Protein AF-A0A3P9MU42-F1 (afdb_monomer_lite)

pLDDT: mean 80.72, std 14.82, range [42.12, 97.5]

Radius of gyration: 32.65 Å; chains: 1; bounding box: 75×45×95 Å

Organism: Poecilia reticulata (NCBI:txid8081)

Structure (mmCIF, N/CA/C/O backbone):
data_AF-A0A3P9MU42-F1
#
_entry.id   AF-A0A3P9MU42-F1
#
loop_
_atom_site.group_PDB
_atom_site.id
_atom_site.type_symbol
_atom_site.label_atom_id
_atom_site.label_alt_id
_atom_site.label_comp_id
_atom_site.label_asym_id
_atom_site.label_entity_id
_atom_site.label_seq_id
_atom_site.pdbx_PDB_ins_code
_atom_site.Cartn_x
_atom_site.Cartn_y
_atom_site.Cartn_z
_atom_site.occupancy
_atom_site.B_iso_or_equiv
_atom_site.auth_seq_id
_atom_site.auth_comp_id
_atom_site.auth_asym_id
_atom_site.auth_atom_id
_atom_site.pdbx_PDB_model_num
ATOM 1 N N . MET A 1 1 ? 47.847 26.964 -11.005 1.00 45.44 1 MET A N 1
ATOM 2 C CA . MET A 1 1 ? 46.759 26.000 -11.285 1.00 45.44 1 MET A CA 1
ATOM 3 C C . MET A 1 1 ? 47.400 24.712 -11.774 1.00 45.44 1 MET A C 1
ATOM 5 O O . MET A 1 1 ? 48.034 24.724 -12.818 1.00 45.44 1 MET A O 1
ATOM 9 N N . GLY A 1 2 ? 47.392 23.662 -10.950 1.00 49.06 2 GLY A N 1
ATOM 10 C CA . GLY A 1 2 ? 48.171 22.447 -11.202 1.00 49.06 2 GLY A CA 1
ATOM 11 C C . GLY A 1 2 ? 47.559 21.573 -12.296 1.00 49.06 2 GLY A C 1
ATOM 12 O O . GLY A 1 2 ? 46.452 21.067 -12.130 1.00 49.06 2 GLY A O 1
ATOM 13 N N . CYS A 1 3 ? 48.295 21.361 -13.387 1.00 55.81 3 CYS A N 1
ATOM 14 C CA . CYS A 1 3 ? 47.988 20.336 -14.382 1.00 55.81 3 CYS A CA 1
ATOM 15 C C . CYS A 1 3 ? 48.189 18.946 -13.765 1.00 55.81 3 CYS A C 1
ATOM 17 O O . CYS A 1 3 ? 49.315 18.470 -13.627 1.00 55.81 3 CYS A O 1
ATOM 19 N N . ARG A 1 4 ? 47.097 18.270 -13.397 1.00 62.84 4 ARG A N 1
ATOM 20 C CA . ARG A 1 4 ? 47.129 16.824 -13.148 1.00 62.84 4 ARG A CA 1
ATOM 21 C C . ARG A 1 4 ? 47.181 16.107 -14.500 1.00 62.84 4 ARG A C 1
ATOM 23 O O . ARG A 1 4 ? 46.271 16.279 -15.306 1.00 62.84 4 ARG A O 1
ATOM 30 N N . ARG A 1 5 ? 48.221 15.290 -14.728 1.00 64.75 5 ARG A N 1
ATOM 31 C CA . ARG A 1 5 ? 48.313 14.334 -15.851 1.00 64.75 5 ARG A CA 1
ATOM 32 C C . ARG A 1 5 ? 47.157 13.332 -15.756 1.00 64.75 5 ARG A C 1
ATOM 34 O O . ARG A 1 5 ? 47.278 12.283 -15.136 1.00 64.75 5 ARG A O 1
ATOM 41 N N . THR A 1 6 ? 46.022 13.677 -16.351 1.00 67.88 6 THR A N 1
ATOM 42 C CA . THR A 1 6 ? 44.890 12.765 -16.583 1.00 67.88 6 THR A CA 1
ATOM 43 C C . THR A 1 6 ? 44.984 12.091 -17.954 1.00 67.88 6 THR A C 1
ATOM 45 O O . THR A 1 6 ? 44.124 11.284 -18.295 1.00 67.88 6 THR A O 1
ATOM 48 N N . ASP A 1 7 ? 46.065 12.357 -18.701 1.00 68.44 7 ASP A N 1
ATOM 49 C CA . ASP A 1 7 ? 46.355 11.829 -20.040 1.00 68.44 7 ASP A CA 1
ATOM 50 C C . ASP A 1 7 ? 46.250 10.305 -20.151 1.00 68.44 7 ASP A C 1
ATOM 52 O O . ASP A 1 7 ? 45.851 9.794 -21.195 1.00 68.44 7 ASP A O 1
ATOM 56 N N . CYS A 1 8 ? 46.567 9.572 -19.079 1.00 77.31 8 CYS A N 1
ATOM 57 C CA . CYS A 1 8 ? 46.479 8.112 -19.065 1.00 77.31 8 CYS A CA 1
ATOM 58 C C . CYS A 1 8 ? 45.032 7.593 -19.142 1.00 77.31 8 CYS A C 1
ATOM 60 O O . CYS A 1 8 ? 44.829 6.463 -19.568 1.00 77.31 8 CYS A O 1
ATOM 62 N N . LEU A 1 9 ? 44.037 8.397 -18.745 1.00 83.94 9 LEU A N 1
ATOM 63 C CA . LEU A 1 9 ? 42.614 8.038 -18.774 1.00 83.94 9 LEU A CA 1
ATOM 64 C C . LEU A 1 9 ? 41.850 8.802 -19.862 1.00 83.94 9 LEU A C 1
ATOM 66 O O . LEU A 1 9 ? 40.988 8.234 -20.527 1.00 83.94 9 LEU A O 1
ATOM 70 N N . SER A 1 10 ? 42.178 10.077 -20.078 1.00 85.62 10 SER A N 1
ATOM 71 C CA . SER A 1 10 ? 41.480 10.922 -21.050 1.00 85.62 10 SER A CA 1
ATOM 72 C C . SER A 1 10 ? 41.723 10.473 -22.490 1.00 85.62 10 SER A C 1
ATOM 74 O O . SER A 1 10 ? 40.781 10.417 -23.274 1.00 85.62 10 SER A O 1
ATOM 76 N N . ARG A 1 11 ? 42.956 10.086 -22.835 1.00 84.75 11 ARG A N 1
ATOM 77 C CA . ARG A 1 11 ? 43.316 9.630 -24.186 1.00 84.75 11 ARG A CA 1
ATOM 78 C C . ARG A 1 11 ? 42.608 8.333 -24.602 1.00 84.75 11 ARG A C 1
ATOM 80 O O . ARG A 1 11 ? 41.996 8.337 -25.668 1.00 84.75 11 ARG A O 1
ATOM 87 N N . PRO A 1 12 ? 42.618 7.238 -23.813 1.00 90.12 12 PRO A N 1
ATOM 88 C CA . PRO A 1 12 ? 41.894 6.026 -24.200 1.00 90.12 12 PRO A CA 1
ATOM 89 C C . PRO A 1 12 ? 40.377 6.238 -24.241 1.00 90.12 12 PRO A C 1
ATOM 91 O O . PRO A 1 12 ? 39.719 5.699 -25.127 1.00 90.12 12 PRO A O 1
ATOM 94 N N . LEU A 1 13 ? 39.825 7.050 -23.334 1.00 92.88 13 LEU A N 1
ATOM 95 C CA . LEU A 1 13 ? 38.394 7.343 -23.304 1.00 92.88 13 LEU A CA 1
ATOM 96 C C . LEU A 1 13 ? 37.956 8.197 -24.503 1.00 92.88 13 LEU A C 1
ATOM 98 O O . LEU A 1 13 ? 36.934 7.909 -25.119 1.00 92.88 13 LEU A O 1
ATOM 102 N N . SER A 1 14 ? 38.758 9.198 -24.878 1.00 92.19 14 SER A N 1
ATOM 103 C CA . SER A 1 14 ? 38.528 10.009 -26.078 1.00 92.19 14 SER A CA 1
ATOM 104 C C . SER A 1 14 ? 38.550 9.143 -27.335 1.00 92.19 14 SER A C 1
ATOM 106 O O . SER A 1 14 ? 37.614 9.198 -28.126 1.00 92.19 14 SER A O 1
ATOM 108 N N . ASN A 1 15 ? 39.551 8.268 -27.474 1.00 93.19 15 ASN A N 1
ATOM 109 C CA . ASN A 1 15 ? 39.644 7.344 -28.607 1.00 93.19 15 ASN A CA 1
ATOM 110 C C . ASN A 1 15 ? 38.464 6.356 -28.653 1.00 93.19 15 ASN A C 1
ATOM 112 O O . ASN A 1 15 ? 38.015 5.975 -29.734 1.00 93.19 15 ASN A O 1
ATOM 116 N N . LEU A 1 16 ? 37.957 5.918 -27.494 1.00 95.44 16 LEU A N 1
ATOM 117 C CA . LEU A 1 16 ? 36.780 5.051 -27.412 1.00 95.44 16 LEU A CA 1
ATOM 118 C C . LEU A 1 16 ? 35.523 5.774 -27.903 1.00 95.44 16 LEU A C 1
ATOM 120 O O . LEU A 1 16 ? 34.790 5.221 -28.721 1.00 95.44 16 LEU A O 1
ATOM 124 N N . PHE A 1 17 ? 35.280 7.001 -27.436 1.00 95.44 17 PHE A N 1
ATOM 125 C CA . PHE A 1 17 ? 34.122 7.786 -27.865 1.00 95.44 17 PHE A CA 1
ATOM 126 C C . PHE A 1 17 ? 34.215 8.222 -29.325 1.00 95.44 17 PHE A C 1
ATOM 128 O O . PHE A 1 17 ? 33.194 8.242 -30.003 1.00 95.44 17 PHE A O 1
ATOM 135 N N . GLU A 1 18 ? 35.414 8.498 -29.832 1.00 96.12 18 GLU A N 1
ATOM 136 C CA . GLU A 1 18 ? 35.640 8.776 -31.251 1.00 96.12 18 GLU A CA 1
ATOM 137 C C . GLU A 1 18 ? 35.283 7.560 -32.116 1.00 96.12 18 GLU A C 1
ATOM 139 O O . GLU A 1 18 ? 34.515 7.678 -33.071 1.00 96.12 18 GLU A O 1
ATOM 144 N N . LYS A 1 19 ? 35.752 6.360 -31.743 1.00 95.75 19 LYS A N 1
ATOM 145 C CA . LYS A 1 19 ? 35.390 5.113 -32.437 1.00 95.75 19 LYS A CA 1
ATOM 146 C C . LYS A 1 19 ? 33.900 4.802 -32.334 1.00 95.75 19 LYS A C 1
ATOM 148 O O . LYS A 1 19 ? 33.292 4.401 -33.327 1.00 95.75 19 LYS A O 1
ATOM 153 N N . LEU A 1 20 ? 33.307 4.993 -31.156 1.00 94.19 20 LEU A N 1
ATOM 154 C CA . LEU A 1 20 ? 31.873 4.808 -30.943 1.00 94.19 20 LEU A CA 1
ATOM 155 C C . LEU A 1 20 ? 31.073 5.777 -31.819 1.00 94.19 20 LEU A C 1
ATOM 157 O O . LEU A 1 20 ? 30.198 5.341 -32.555 1.00 94.19 20 LEU A O 1
ATOM 161 N N . GLY A 1 21 ? 31.415 7.066 -31.798 1.00 94.06 21 GLY A N 1
ATOM 162 C CA . GLY A 1 21 ? 30.772 8.103 -32.601 1.00 94.06 21 GLY A CA 1
ATOM 163 C C . GLY A 1 21 ? 30.913 7.857 -34.102 1.00 94.06 21 GLY A C 1
ATOM 164 O O . GLY A 1 21 ? 29.929 7.963 -34.826 1.00 94.06 21 GLY A O 1
ATOM 165 N N . SER A 1 22 ? 32.095 7.435 -34.561 1.00 95.69 22 SER A N 1
ATOM 166 C CA . SER A 1 22 ? 32.328 7.030 -35.954 1.00 95.69 22 SER A CA 1
ATOM 167 C C . SER A 1 22 ? 31.454 5.835 -36.359 1.00 95.69 22 SER A C 1
ATOM 169 O O . SER A 1 22 ? 30.834 5.837 -37.424 1.00 95.69 22 SER A O 1
ATOM 171 N N . THR A 1 23 ? 31.308 4.844 -35.474 1.00 94.81 23 THR A N 1
ATOM 172 C CA . THR A 1 23 ? 30.450 3.670 -35.712 1.00 94.81 23 THR A CA 1
ATOM 173 C C . THR A 1 23 ? 28.966 4.048 -35.740 1.00 94.81 23 THR A C 1
ATOM 175 O O . THR A 1 23 ? 28.236 3.615 -36.630 1.00 94.81 23 THR A O 1
ATOM 178 N N . VAL A 1 24 ? 28.519 4.898 -34.811 1.00 95.38 24 VAL A N 1
ATOM 179 C CA . VAL A 1 24 ? 27.142 5.415 -34.756 1.00 95.38 24 VAL A CA 1
ATOM 180 C C . VAL A 1 24 ? 26.823 6.243 -36.002 1.00 95.38 24 VAL A C 1
ATOM 182 O O . VAL A 1 24 ? 25.775 6.048 -36.611 1.00 95.38 24 VAL A O 1
ATOM 185 N N . GLY A 1 25 ? 27.742 7.120 -36.418 1.00 93.50 25 GLY A N 1
ATOM 186 C CA . GLY A 1 25 ? 27.602 7.943 -37.620 1.00 93.50 25 GLY A CA 1
ATOM 187 C C . GLY A 1 25 ? 27.605 7.135 -38.920 1.00 93.50 25 GLY A C 1
ATOM 188 O O . GLY A 1 25 ? 26.946 7.529 -39.878 1.00 93.50 25 GLY A O 1
ATOM 189 N N . SER A 1 26 ? 28.283 5.984 -38.942 1.00 96.12 26 SER A N 1
ATOM 190 C CA . SER A 1 26 ? 28.297 5.067 -40.092 1.00 96.12 26 SER A CA 1
ATOM 191 C C . SER A 1 26 ? 27.015 4.230 -40.210 1.00 96.12 26 SER A C 1
ATOM 193 O O . SER A 1 26 ? 26.639 3.837 -41.311 1.00 96.12 26 SER A O 1
ATOM 195 N N . TYR A 1 27 ? 26.324 3.966 -39.093 1.00 94.62 27 TYR A N 1
ATOM 196 C CA . TYR A 1 27 ? 25.122 3.121 -39.035 1.00 94.62 27 TYR A CA 1
ATOM 197 C C . TYR A 1 27 ? 23.969 3.775 -38.242 1.00 94.62 27 TYR A C 1
ATOM 199 O O . TYR A 1 27 ? 23.445 3.171 -37.298 1.00 94.62 27 TYR A O 1
ATOM 207 N N . PRO A 1 28 ? 23.516 4.988 -38.619 1.00 92.75 28 PRO A N 1
ATOM 208 C CA . PRO A 1 28 ? 22.610 5.790 -37.793 1.00 92.75 28 PRO A CA 1
ATOM 209 C C . PRO A 1 28 ? 21.250 5.118 -37.555 1.00 92.75 28 PRO A C 1
ATOM 211 O O . PRO A 1 28 ? 20.688 5.216 -36.466 1.00 92.75 28 PRO A O 1
ATOM 214 N N . LEU A 1 29 ? 20.731 4.381 -38.544 1.00 95.06 29 LEU A N 1
ATOM 215 C CA . LEU A 1 29 ? 19.427 3.718 -38.443 1.00 95.06 29 LEU A CA 1
ATOM 216 C C . LEU A 1 29 ? 19.418 2.583 -37.411 1.00 95.06 29 LEU A C 1
ATOM 218 O O . LEU A 1 29 ? 18.475 2.478 -36.632 1.00 95.06 29 LEU A O 1
ATOM 222 N N . TYR A 1 30 ? 20.469 1.760 -37.353 1.00 94.50 30 TYR A N 1
ATOM 223 C CA . TYR A 1 30 ? 20.552 0.662 -36.384 1.00 94.50 30 TYR A CA 1
ATOM 224 C C . TYR A 1 30 ? 20.614 1.187 -34.947 1.00 94.50 30 TYR A C 1
ATOM 226 O O . TYR A 1 30 ? 19.887 0.704 -34.079 1.00 94.50 30 TYR A O 1
ATOM 234 N N . PHE A 1 31 ? 21.423 2.225 -34.714 1.00 94.38 31 PHE A N 1
ATOM 235 C CA . PHE A 1 31 ? 21.539 2.874 -33.407 1.00 94.38 31 PHE A CA 1
ATOM 236 C C . PHE A 1 31 ? 20.289 3.661 -32.994 1.00 94.38 31 PHE A C 1
ATOM 238 O O . PHE A 1 31 ? 20.144 3.963 -31.815 1.00 94.38 31 PHE A O 1
ATOM 245 N N . PHE A 1 32 ? 19.369 3.952 -33.914 1.00 94.81 32 PHE A N 1
ATOM 246 C CA . PHE A 1 32 ? 18.060 4.519 -33.590 1.00 94.81 32 PHE A CA 1
ATOM 247 C C . PHE A 1 32 ? 17.014 3.430 -33.309 1.00 94.81 32 PHE A C 1
ATOM 249 O O . PHE A 1 32 ? 16.345 3.450 -32.279 1.00 94.81 32 PHE A O 1
ATOM 256 N N . VAL A 1 33 ? 16.892 2.446 -34.203 1.00 97.00 33 VAL A N 1
ATOM 257 C CA . VAL A 1 33 ? 15.835 1.425 -34.136 1.00 97.00 33 VAL A CA 1
ATOM 258 C C . VAL A 1 33 ? 16.043 0.468 -32.965 1.00 97.00 33 VAL A C 1
ATOM 260 O O . VAL A 1 33 ? 15.085 0.152 -32.263 1.00 97.00 33 VAL A O 1
ATOM 263 N N . ILE A 1 34 ? 17.277 0.018 -32.717 1.00 96.69 34 ILE A N 1
ATOM 264 C CA . ILE A 1 34 ? 17.552 -0.972 -31.666 1.00 96.69 34 ILE A CA 1
ATOM 265 C C . ILE A 1 34 ? 17.168 -0.432 -30.275 1.00 96.69 34 ILE A C 1
ATOM 267 O O . ILE A 1 34 ? 16.390 -1.103 -29.592 1.00 96.69 34 ILE A O 1
ATOM 271 N N . PRO A 1 35 ? 17.609 0.770 -29.841 1.00 96.50 35 PRO A N 1
ATOM 272 C CA . PRO A 1 35 ? 17.170 1.323 -28.563 1.00 96.50 35 PRO A CA 1
ATOM 273 C C . PRO A 1 35 ? 15.660 1.534 -28.483 1.00 96.50 35 PRO A C 1
ATOM 275 O O . PRO A 1 35 ? 15.089 1.272 -27.432 1.00 96.50 35 PRO A O 1
ATOM 278 N N . VAL A 1 36 ? 15.000 1.949 -29.572 1.00 97.25 36 VAL A N 1
ATOM 279 C CA . VAL A 1 36 ? 13.536 2.126 -29.608 1.00 97.25 36 VAL A CA 1
ATOM 280 C C . VAL A 1 36 ? 12.800 0.799 -29.405 1.00 97.25 36 VAL A C 1
ATOM 282 O O . VAL A 1 36 ? 11.840 0.737 -28.642 1.00 97.25 36 VAL A O 1
ATOM 285 N N . LEU A 1 37 ? 13.252 -0.285 -30.037 1.00 97.31 37 LEU A N 1
ATOM 286 C CA . LEU A 1 37 ? 12.648 -1.605 -29.837 1.00 97.31 37 LEU A CA 1
ATOM 287 C C . LEU A 1 37 ? 12.877 -2.117 -28.411 1.00 97.31 37 LEU A C 1
ATOM 289 O O . LEU A 1 37 ? 11.956 -2.652 -27.793 1.00 97.31 37 LEU A O 1
ATOM 293 N N . ILE A 1 38 ? 14.077 -1.907 -27.860 1.00 97.50 38 ILE A N 1
ATOM 294 C CA . ILE A 1 38 ? 14.386 -2.270 -26.473 1.00 97.50 38 ILE A CA 1
ATOM 295 C C . ILE A 1 38 ? 13.487 -1.481 -25.514 1.00 97.50 38 ILE A C 1
ATOM 297 O O . ILE A 1 38 ? 12.820 -2.088 -24.679 1.00 97.50 38 ILE A O 1
ATOM 301 N N . THR A 1 39 ? 13.393 -0.156 -25.646 1.00 97.44 39 THR A N 1
ATOM 302 C CA . THR A 1 39 ? 12.551 0.666 -24.761 1.00 97.44 39 THR A CA 1
ATOM 303 C C . THR A 1 39 ? 11.071 0.337 -24.897 1.00 97.44 39 THR A C 1
ATOM 305 O O . THR A 1 39 ? 10.386 0.283 -23.877 1.00 97.44 39 THR A O 1
ATOM 308 N N . ALA A 1 40 ? 10.575 0.048 -26.103 1.00 96.12 40 ALA A N 1
ATOM 309 C CA . ALA A 1 40 ? 9.203 -0.406 -26.312 1.00 96.12 40 ALA A CA 1
ATOM 310 C C . ALA A 1 40 ? 8.947 -1.760 -25.628 1.00 96.12 40 ALA A C 1
ATOM 312 O O . ALA A 1 40 ? 7.943 -1.922 -24.934 1.00 96.12 40 ALA A O 1
ATOM 313 N N . SER A 1 41 ? 9.880 -2.711 -25.753 1.00 96.06 41 SER A N 1
ATOM 314 C CA . SER A 1 41 ? 9.761 -4.027 -25.113 1.00 96.06 41 SER A CA 1
ATOM 315 C C . SER A 1 41 ? 9.775 -3.939 -23.582 1.00 96.06 41 SER A C 1
ATOM 317 O O . SER A 1 41 ? 8.930 -4.543 -22.923 1.00 96.06 41 SER A O 1
ATOM 319 N N . LEU A 1 42 ? 10.665 -3.121 -23.009 1.00 96.06 42 LEU A N 1
ATOM 320 C CA . LEU A 1 42 ? 10.739 -2.890 -21.565 1.00 96.06 42 LEU A CA 1
ATOM 321 C C . LEU A 1 42 ? 9.513 -2.120 -21.058 1.00 96.06 42 LEU A C 1
ATOM 323 O O . LEU A 1 42 ? 9.008 -2.421 -19.976 1.00 96.06 42 LEU A O 1
ATOM 327 N N . SER A 1 43 ? 8.994 -1.181 -21.855 1.00 96.12 43 SER A N 1
ATOM 328 C CA . SER A 1 43 ? 7.773 -0.434 -21.534 1.00 96.12 43 SER A CA 1
ATOM 329 C C . SER A 1 43 ? 6.550 -1.337 -21.373 1.00 96.12 43 SER A C 1
ATOM 331 O O . SER A 1 43 ? 5.672 -1.025 -20.573 1.00 96.12 43 SER A O 1
ATOM 333 N N . GLY A 1 44 ? 6.504 -2.488 -22.053 1.00 93.75 44 GLY A N 1
ATOM 334 C CA . GLY A 1 44 ? 5.449 -3.488 -21.855 1.00 93.75 44 GLY A CA 1
ATOM 335 C C . GLY A 1 44 ? 5.320 -3.960 -20.400 1.00 93.75 44 GLY A C 1
ATOM 336 O O . GLY A 1 44 ? 4.220 -4.266 -19.944 1.00 93.75 44 GLY A O 1
ATOM 337 N N . GLY A 1 45 ? 6.411 -3.928 -19.626 1.00 90.69 45 GLY A N 1
ATOM 338 C CA . GLY A 1 45 ? 6.397 -4.238 -18.196 1.00 90.69 45 GLY A CA 1
ATOM 339 C C . GLY A 1 45 ? 5.538 -3.283 -17.360 1.00 90.69 45 GLY A C 1
ATOM 340 O O . GLY A 1 45 ? 5.026 -3.686 -16.314 1.00 90.69 45 GLY A O 1
ATOM 341 N N . PHE A 1 46 ? 5.313 -2.048 -17.825 1.00 93.69 46 PHE A N 1
ATOM 342 C CA . PHE A 1 46 ? 4.509 -1.065 -17.095 1.00 93.69 46 PHE A CA 1
ATOM 343 C C . PHE A 1 46 ? 3.024 -1.428 -17.007 1.00 93.69 46 PHE A C 1
ATOM 345 O O . PHE A 1 46 ? 2.344 -0.959 -16.096 1.00 93.69 46 PHE A O 1
ATOM 352 N N . VAL A 1 47 ? 2.527 -2.311 -17.880 1.00 92.56 47 VAL A N 1
ATOM 353 C CA . VAL A 1 47 ? 1.150 -2.829 -17.802 1.00 92.56 47 VAL A CA 1
ATOM 354 C C . VAL A 1 47 ? 0.890 -3.514 -16.455 1.00 92.56 47 VAL A C 1
ATOM 356 O O . VAL A 1 47 ? -0.204 -3.406 -15.909 1.00 92.56 47 VAL A O 1
ATOM 359 N N . PHE A 1 48 ? 1.908 -4.143 -15.864 1.00 91.38 48 PHE A N 1
ATOM 360 C CA . PHE A 1 48 ? 1.787 -4.851 -14.589 1.00 91.38 48 PHE A CA 1
ATOM 361 C C . PHE A 1 48 ? 1.917 -3.946 -13.359 1.00 91.38 48 PHE A C 1
ATOM 363 O O . PHE A 1 48 ? 1.831 -4.446 -12.240 1.00 91.38 48 PHE A O 1
ATOM 370 N N . LEU A 1 49 ? 2.133 -2.632 -13.515 1.00 89.75 49 LEU A N 1
ATOM 371 C CA . LEU A 1 49 ? 2.332 -1.742 -12.366 1.00 89.75 49 LEU A CA 1
ATOM 372 C C . LEU A 1 49 ? 1.150 -1.768 -11.400 1.00 89.75 49 LEU A C 1
ATOM 374 O O . LEU A 1 49 ? 1.365 -1.841 -10.195 1.00 89.75 49 LEU A O 1
ATOM 378 N N . LYS A 1 50 ? -0.084 -1.745 -11.918 1.00 86.44 50 LYS A N 1
ATOM 379 C CA . LYS A 1 50 ? -1.280 -1.694 -11.071 1.00 86.44 50 LYS A CA 1
ATOM 380 C C . LYS A 1 50 ? -1.474 -2.968 -10.247 1.00 86.44 50 LYS A C 1
ATOM 382 O O . LYS A 1 50 ? -1.872 -2.890 -9.092 1.00 86.44 50 LYS A O 1
ATOM 387 N N . ASP A 1 51 ? -1.128 -4.121 -10.811 1.00 83.94 51 ASP A N 1
ATOM 388 C CA . ASP A 1 51 ? -1.207 -5.409 -10.111 1.00 83.94 51 ASP A CA 1
ATOM 389 C C . ASP A 1 51 ? -0.066 -5.604 -9.102 1.00 83.94 51 ASP A C 1
ATOM 391 O O . ASP A 1 51 ? -0.161 -6.422 -8.188 1.00 83.94 51 ASP A O 1
ATOM 395 N N . ARG A 1 52 ? 1.045 -4.879 -9.281 1.00 82.50 52 ARG A N 1
ATOM 396 C CA . ARG A 1 52 ? 2.241 -4.943 -8.427 1.00 82.50 52 ARG A CA 1
ATOM 397 C C . ARG A 1 52 ? 2.336 -3.780 -7.440 1.00 82.50 52 ARG A C 1
ATOM 399 O O . ARG A 1 52 ? 3.351 -3.653 -6.758 1.00 82.50 52 ARG A O 1
ATOM 4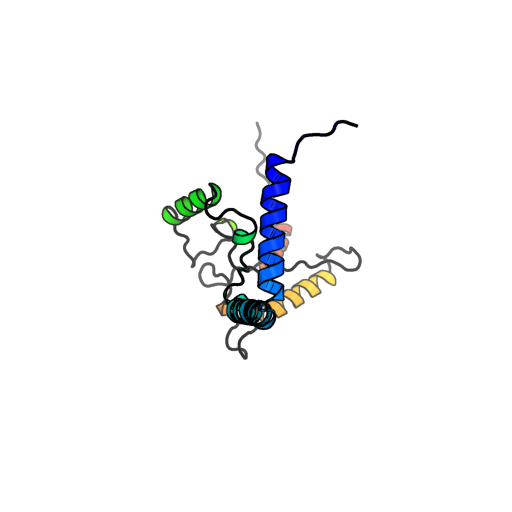06 N N . GLU A 1 53 ? 1.304 -2.949 -7.365 1.00 83.06 53 GLU A N 1
ATOM 407 C CA . GLU A 1 53 ? 1.229 -1.813 -6.456 1.00 83.06 53 GLU A CA 1
ATOM 408 C C . GLU A 1 53 ? 1.083 -2.309 -5.007 1.00 83.06 53 GLU A C 1
ATOM 410 O O . GLU A 1 53 ? 0.056 -2.868 -4.615 1.00 83.06 53 GLU A O 1
ATOM 415 N N . ASP A 1 54 ? 2.133 -2.131 -4.202 1.00 80.38 54 ASP A N 1
ATOM 416 C CA . ASP A 1 54 ? 2.127 -2.502 -2.786 1.00 80.38 54 ASP A CA 1
ATOM 417 C C . ASP A 1 54 ? 1.514 -1.368 -1.959 1.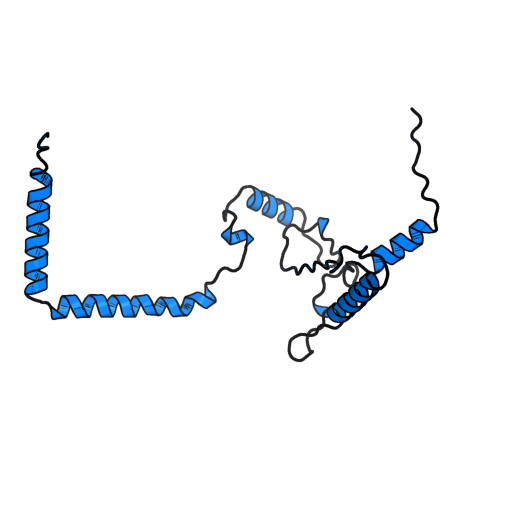00 80.38 54 ASP A C 1
ATOM 419 O O . ASP A 1 54 ? 2.201 -0.421 -1.594 1.00 80.38 54 ASP A O 1
ATOM 423 N N . ASN A 1 55 ? 0.214 -1.449 -1.673 1.00 80.50 55 ASN A N 1
ATOM 424 C CA . ASN A 1 55 ? -0.520 -0.456 -0.876 1.00 80.50 55 ASN A CA 1
ATOM 425 C C . ASN A 1 55 ? -0.430 -0.695 0.647 1.00 80.50 55 ASN A C 1
ATOM 427 O O . ASN A 1 55 ? -1.120 -0.038 1.427 1.00 80.50 55 ASN A O 1
ATOM 431 N N . ASP A 1 56 ? 0.399 -1.643 1.091 1.00 82.25 56 ASP A N 1
ATOM 432 C CA . ASP A 1 56 ? 0.596 -1.938 2.508 1.00 82.25 56 ASP A CA 1
ATOM 433 C C . ASP A 1 56 ? 1.574 -0.922 3.126 1.00 82.25 56 ASP A C 1
ATOM 435 O O . ASP A 1 56 ? 2.793 -0.995 2.947 1.00 82.25 56 ASP A O 1
ATOM 439 N N . LEU A 1 57 ? 1.024 0.036 3.881 1.00 82.94 57 LEU A N 1
ATOM 440 C CA . LEU A 1 57 ? 1.798 1.059 4.594 1.00 82.94 57 LEU A CA 1
ATOM 441 C C . LEU A 1 57 ? 2.889 0.439 5.477 1.00 82.94 57 LEU A C 1
ATOM 443 O O . LEU A 1 57 ? 4.008 0.945 5.539 1.00 82.94 57 LEU A O 1
ATOM 447 N N . GLU A 1 58 ? 2.594 -0.670 6.157 1.00 83.94 58 GLU A N 1
ATOM 448 C CA . GLU A 1 58 ? 3.570 -1.304 7.035 1.00 83.94 58 GLU A CA 1
ATOM 449 C C . GLU A 1 58 ? 4.748 -1.847 6.214 1.00 83.94 58 GLU A C 1
ATOM 451 O O . GLU A 1 58 ? 5.898 -1.705 6.628 1.00 83.94 58 GLU A O 1
ATOM 456 N N . ARG A 1 59 ? 4.504 -2.414 5.027 1.00 84.12 59 ARG A N 1
ATOM 457 C CA . ARG A 1 59 ? 5.568 -2.885 4.119 1.00 84.12 59 ARG A CA 1
ATOM 458 C C . ARG A 1 59 ? 6.382 -1.766 3.481 1.00 84.12 59 ARG A C 1
ATOM 460 O O . ARG A 1 59 ? 7.573 -1.967 3.252 1.00 84.12 59 ARG A O 1
ATOM 467 N N . GLN A 1 60 ? 5.764 -0.622 3.197 1.00 87.56 60 GLN A N 1
ATOM 468 C CA . GLN A 1 60 ? 6.453 0.520 2.593 1.00 87.56 60 GLN A CA 1
ATOM 469 C C . GLN A 1 60 ? 7.387 1.228 3.583 1.00 87.56 60 GLN A C 1
ATOM 471 O O . GLN A 1 60 ? 8.470 1.666 3.201 1.00 87.56 60 GLN A O 1
ATOM 476 N N . PHE A 1 61 ? 6.990 1.322 4.856 1.00 88.25 61 PHE A N 1
ATOM 477 C CA . PHE A 1 61 ? 7.720 2.102 5.862 1.00 88.25 61 PHE A CA 1
ATOM 478 C C . PHE A 1 61 ? 8.538 1.263 6.846 1.00 88.25 61 PHE A C 1
ATOM 480 O O . PHE A 1 61 ? 9.362 1.817 7.575 1.00 88.25 61 PHE A O 1
ATOM 487 N N . THR A 1 62 ? 8.347 -0.059 6.891 1.00 88.81 62 THR A N 1
ATOM 488 C CA . THR A 1 62 ? 9.101 -0.938 7.796 1.00 88.81 62 THR A CA 1
ATOM 489 C C . THR A 1 62 ? 9.871 -2.019 7.038 1.00 88.81 62 THR A C 1
ATOM 491 O O . THR A 1 62 ? 9.395 -2.550 6.032 1.00 88.81 62 THR A O 1
ATOM 494 N N . PRO A 1 63 ? 11.078 -2.391 7.502 1.00 89.56 63 PRO A N 1
ATOM 495 C CA . PRO A 1 63 ? 11.865 -3.423 6.845 1.00 89.56 63 PRO A CA 1
ATOM 496 C C . PRO A 1 63 ? 11.158 -4.782 6.903 1.00 89.56 63 PRO A C 1
ATOM 498 O O . PRO A 1 63 ? 10.669 -5.211 7.950 1.00 89.56 63 PRO A O 1
ATOM 501 N N . LYS A 1 64 ? 11.206 -5.525 5.789 1.00 87.56 64 LYS A N 1
ATOM 502 C CA . LYS A 1 64 ? 10.586 -6.859 5.661 1.00 87.56 64 LYS A CA 1
ATOM 503 C C . LYS A 1 64 ? 11.046 -7.862 6.729 1.00 87.56 64 LYS A C 1
ATOM 505 O O . LYS A 1 64 ? 10.292 -8.763 7.077 1.00 87.56 64 LYS A O 1
ATOM 510 N N . LYS A 1 65 ? 12.277 -7.722 7.233 1.00 88.94 65 LYS A N 1
ATOM 511 C CA . LYS A 1 65 ? 12.889 -8.597 8.250 1.00 88.94 65 LYS A CA 1
ATOM 512 C C . LYS A 1 65 ? 13.371 -7.804 9.471 1.00 88.94 65 LYS A C 1
ATOM 514 O O . LYS A 1 65 ? 14.520 -7.923 9.880 1.00 88.94 65 LYS A O 1
ATOM 519 N N . GLY A 1 66 ? 12.506 -6.955 10.022 1.00 90.00 66 GLY A N 1
ATOM 520 C CA . GLY A 1 66 ? 12.788 -6.243 11.270 1.00 90.00 66 GLY A CA 1
ATOM 521 C C . GLY A 1 66 ? 12.641 -7.133 12.517 1.00 90.00 66 GLY A C 1
ATOM 522 O O . GLY A 1 66 ? 11.825 -8.060 12.502 1.00 90.00 66 GLY A O 1
ATOM 523 N N . PRO A 1 67 ? 13.342 -6.829 13.626 1.00 94.25 67 PRO A N 1
ATOM 524 C CA . PRO A 1 67 ? 13.157 -7.523 14.905 1.00 94.25 67 PRO A CA 1
ATOM 525 C C . PRO A 1 67 ? 11.697 -7.529 15.378 1.00 94.25 67 PRO A C 1
ATOM 527 O O . PRO A 1 67 ? 11.195 -8.553 15.829 1.00 94.25 67 PRO A O 1
ATOM 530 N N . SER A 1 68 ? 10.971 -6.424 15.179 1.00 90.06 68 SER A N 1
ATOM 531 C CA . SER A 1 68 ? 9.541 -6.318 15.504 1.00 90.06 68 SER A CA 1
ATOM 532 C C . SER A 1 68 ? 8.676 -7.326 14.739 1.00 90.06 68 SER A C 1
ATOM 534 O O . SER A 1 68 ? 7.746 -7.896 15.307 1.00 90.06 68 SER A O 1
ATOM 536 N N . LYS A 1 69 ? 9.001 -7.605 13.469 1.00 91.88 69 LYS A N 1
ATOM 537 C CA . LYS A 1 69 ? 8.303 -8.599 12.640 1.00 91.88 69 LYS A CA 1
ATOM 538 C C . LYS A 1 69 ? 8.576 -10.024 13.116 1.00 91.88 69 LYS A C 1
ATOM 540 O O . LYS A 1 69 ? 7.652 -10.833 13.137 1.00 91.88 69 LYS A O 1
ATOM 545 N N . ALA A 1 70 ? 9.811 -10.314 13.530 1.00 93.56 70 ALA A N 1
ATOM 546 C CA . ALA A 1 70 ? 10.179 -11.607 14.104 1.00 93.56 70 ALA A CA 1
ATOM 547 C C . ALA A 1 70 ? 9.463 -11.850 15.442 1.00 93.56 70 ALA A C 1
ATOM 549 O O . ALA A 1 70 ? 8.833 -12.890 15.615 1.00 93.56 70 ALA A O 1
ATOM 550 N N . THR A 1 71 ? 9.463 -10.862 16.344 1.00 93.19 71 THR A N 1
ATOM 551 C CA . THR A 1 71 ? 8.712 -10.929 17.608 1.00 93.19 71 THR A CA 1
ATOM 552 C C . THR A 1 71 ? 7.220 -11.111 17.358 1.00 93.19 71 THR A C 1
ATOM 554 O O . THR A 1 71 ? 6.588 -11.962 17.976 1.00 93.19 71 THR A O 1
ATOM 557 N N . ARG A 1 72 ? 6.642 -10.365 16.412 1.00 91.62 72 ARG A N 1
ATOM 558 C CA . ARG A 1 72 ? 5.233 -10.512 16.036 1.00 91.62 72 ARG A CA 1
ATOM 559 C C . ARG A 1 72 ? 4.913 -11.912 15.505 1.00 91.62 72 ARG A C 1
ATOM 561 O O . ARG A 1 72 ? 3.867 -12.453 15.852 1.00 91.62 72 ARG A O 1
ATOM 568 N N . ALA A 1 73 ? 5.790 -12.499 14.686 1.00 92.88 73 ALA A N 1
ATOM 569 C CA . ALA A 1 73 ? 5.633 -13.874 14.212 1.00 92.88 73 ALA A CA 1
ATOM 570 C C . ALA A 1 73 ? 5.667 -14.867 15.382 1.00 92.88 73 ALA A C 1
ATOM 572 O O . ALA A 1 73 ? 4.742 -15.657 15.526 1.00 92.88 73 ALA A O 1
ATOM 573 N N . PHE A 1 74 ? 6.646 -14.735 16.281 1.00 94.19 74 PHE A N 1
ATOM 574 C CA . PHE A 1 74 ? 6.727 -15.546 17.494 1.00 94.19 74 PHE A CA 1
ATOM 575 C C . PHE A 1 74 ? 5.452 -15.454 18.345 1.00 94.19 74 PHE A C 1
ATOM 577 O O . PHE A 1 74 ? 4.900 -16.480 18.735 1.00 94.19 74 PHE A O 1
ATOM 584 N N . VAL A 1 75 ? 4.944 -14.244 18.609 1.00 93.00 75 VAL A N 1
ATOM 585 C CA . VAL A 1 75 ? 3.716 -14.058 19.399 1.00 93.00 75 VAL A CA 1
ATOM 586 C C . VAL A 1 75 ? 2.517 -14.700 18.703 1.00 93.00 75 VAL A C 1
ATOM 588 O O . VAL A 1 75 ? 1.744 -15.392 19.356 1.00 93.00 75 VAL A O 1
ATOM 591 N N . ARG A 1 76 ? 2.370 -14.522 17.386 1.00 91.06 76 ARG A N 1
ATOM 592 C CA . ARG A 1 76 ? 1.276 -15.131 16.618 1.00 91.06 76 ARG A CA 1
ATOM 593 C C . ARG A 1 76 ? 1.310 -16.659 16.677 1.00 91.06 76 ARG A C 1
ATOM 595 O O . ARG A 1 76 ? 0.254 -17.274 16.790 1.00 91.06 76 ARG A O 1
ATOM 602 N N . ASP A 1 77 ? 2.501 -17.244 16.593 1.00 93.19 77 ASP A N 1
ATOM 603 C CA . ASP A 1 77 ? 2.681 -18.695 16.546 1.00 93.19 77 ASP A CA 1
ATOM 604 C C . ASP A 1 77 ? 2.471 -19.336 17.934 1.00 93.19 77 ASP A C 1
ATOM 606 O O . ASP A 1 77 ? 1.944 -20.441 18.025 1.00 93.19 77 ASP A O 1
ATOM 610 N N . ASN A 1 78 ? 2.809 -18.626 19.019 1.00 94.06 78 ASN A N 1
ATOM 611 C CA . ASN A 1 78 ? 2.627 -19.110 20.398 1.00 94.06 78 ASN A CA 1
ATOM 612 C C . ASN A 1 78 ? 1.253 -18.766 20.995 1.00 94.06 78 ASN A C 1
ATOM 614 O O . ASN A 1 78 ? 0.758 -19.472 21.870 1.00 94.06 78 ASN A O 1
ATOM 618 N N . PHE A 1 79 ? 0.624 -17.689 20.529 1.00 90.06 79 PHE A N 1
ATOM 619 C CA . PHE A 1 79 ? -0.672 -17.215 21.002 1.00 90.06 79 PHE A CA 1
ATOM 620 C C . PHE A 1 79 ? -1.596 -16.989 19.798 1.00 90.06 79 PHE A C 1
ATOM 622 O O . PHE A 1 79 ? -1.825 -15.855 19.393 1.00 90.06 79 PHE A O 1
ATOM 629 N N . PRO A 1 80 ? -2.160 -18.025 19.168 1.00 85.94 80 PRO A N 1
ATOM 630 C CA . PRO A 1 80 ? -3.074 -17.818 18.050 1.00 85.94 80 PRO A CA 1
ATOM 631 C C . PRO A 1 80 ? -4.318 -17.027 18.490 1.00 85.94 80 PRO A C 1
ATOM 633 O O . PRO A 1 80 ? -4.915 -17.279 19.539 1.00 85.94 80 PRO A O 1
ATOM 636 N N . TYR A 1 81 ? -4.711 -16.037 17.687 1.00 82.25 81 TYR A N 1
ATOM 637 C CA . TYR A 1 81 ? -5.844 -15.167 17.995 1.00 82.25 81 TYR A CA 1
ATOM 638 C C . TYR A 1 81 ? -7.172 -15.824 17.609 1.00 82.25 81 TYR A C 1
ATOM 640 O O . TYR A 1 81 ? -7.379 -16.199 16.455 1.00 82.25 81 TYR A O 1
ATOM 648 N N . ASN A 1 82 ? -8.098 -15.915 18.565 1.00 81.69 82 ASN A N 1
ATOM 649 C CA . ASN A 1 82 ? -9.448 -16.397 18.303 1.00 81.69 82 ASN A CA 1
ATOM 650 C C . ASN A 1 82 ? -10.307 -15.272 17.702 1.00 81.69 82 ASN A C 1
ATOM 652 O O . ASN A 1 82 ? -10.700 -14.333 18.394 1.00 81.69 82 ASN A O 1
ATOM 656 N N . THR A 1 83 ? -10.647 -15.403 16.420 1.00 72.81 83 THR A N 1
ATOM 657 C CA . THR A 1 83 ? -11.432 -14.415 15.664 1.00 72.81 83 THR A CA 1
ATOM 658 C C . THR A 1 83 ? -12.850 -14.207 16.197 1.00 72.81 83 THR A C 1
ATOM 660 O O . THR A 1 83 ? -13.428 -13.150 15.963 1.00 72.81 83 THR A O 1
ATOM 663 N N . SER A 1 84 ? -13.407 -15.174 16.937 1.00 74.31 84 SER A N 1
ATOM 664 C CA . SER A 1 84 ? -14.741 -15.067 17.553 1.00 74.31 84 SER A CA 1
ATOM 665 C C . SER A 1 84 ? -14.779 -14.177 18.802 1.00 74.31 84 SER A C 1
ATOM 667 O O . SER A 1 84 ? -15.856 -13.744 19.221 1.00 74.31 84 SER A O 1
ATOM 669 N N . MET A 1 85 ? -13.615 -13.886 19.390 1.00 77.56 85 MET A N 1
ATOM 670 C CA . MET A 1 85 ? -13.456 -13.067 20.592 1.00 77.56 85 MET A CA 1
ATOM 671 C C . MET A 1 85 ? -12.669 -11.805 20.258 1.00 77.56 85 MET A C 1
ATOM 673 O O . MET A 1 85 ? -11.604 -11.554 20.829 1.00 77.56 85 MET A O 1
ATOM 677 N N . PHE A 1 86 ? -13.173 -11.030 19.294 1.00 80.94 86 PHE A N 1
ATOM 678 C CA . PHE A 1 86 ? -12.436 -9.872 18.826 1.00 80.94 86 PHE A CA 1
ATOM 679 C C . PHE A 1 86 ? -12.147 -8.859 19.951 1.00 80.94 86 PHE A C 1
ATOM 681 O O . PHE A 1 86 ? -13.049 -8.459 20.686 1.00 80.94 86 PHE A O 1
ATOM 688 N N . SER A 1 87 ? -10.893 -8.419 20.055 1.00 79.38 87 SER A N 1
ATOM 689 C CA . SER A 1 87 ? -10.430 -7.359 20.945 1.00 79.38 87 SER A CA 1
ATOM 690 C C . SER A 1 87 ? -9.291 -6.595 20.277 1.00 79.38 87 SER A C 1
ATOM 692 O O . SER A 1 87 ? -8.250 -7.176 19.972 1.00 79.38 87 SER A O 1
ATOM 694 N N . GLU A 1 88 ? -9.476 -5.287 20.094 1.00 78.62 88 GLU A N 1
ATOM 695 C CA . GLU A 1 88 ? -8.490 -4.404 19.457 1.00 78.62 88 GLU A CA 1
ATOM 696 C C . GLU A 1 88 ? -7.116 -4.471 20.145 1.00 78.62 88 GLU A C 1
ATOM 698 O O . GLU A 1 88 ? -6.089 -4.610 19.486 1.00 78.62 88 GLU A O 1
ATOM 703 N N . ASN A 1 89 ? -7.101 -4.504 21.481 1.00 80.12 89 ASN A N 1
ATOM 704 C CA . ASN A 1 89 ? -5.878 -4.544 22.290 1.00 80.12 89 ASN A CA 1
ATOM 705 C C . ASN A 1 89 ? -5.084 -5.856 22.173 1.00 80.12 89 ASN A C 1
ATOM 707 O O . ASN A 1 89 ? -3.967 -5.942 22.678 1.00 80.12 89 ASN A O 1
ATOM 711 N N . ARG A 1 90 ? -5.661 -6.900 21.568 1.00 81.94 90 ARG A N 1
ATOM 712 C CA . ARG A 1 90 ? -5.040 -8.228 21.429 1.00 81.94 90 ARG A CA 1
ATOM 713 C C . ARG A 1 90 ? -4.594 -8.530 20.001 1.00 81.94 90 ARG A C 1
ATOM 715 O O . ARG A 1 90 ? -4.164 -9.648 19.724 1.00 81.94 90 ARG A O 1
ATOM 722 N N . LEU A 1 91 ? -4.722 -7.570 19.092 1.00 83.12 91 LEU A N 1
ATOM 723 C CA . LEU A 1 91 ? -4.336 -7.754 17.704 1.00 83.12 91 LEU A CA 1
ATOM 724 C C . LEU A 1 91 ? -2.812 -7.707 17.540 1.00 83.12 91 LEU A C 1
ATOM 726 O O . LEU A 1 91 ? -2.143 -6.789 18.006 1.00 83.12 91 LEU A O 1
ATOM 730 N N . TYR A 1 92 ? -2.266 -8.683 16.813 1.00 85.75 92 TYR A N 1
ATOM 731 C CA . TYR A 1 92 ? -0.853 -8.690 16.408 1.00 85.75 92 TYR A CA 1
ATOM 732 C C . TYR A 1 92 ? -0.570 -7.729 15.254 1.00 85.75 92 TYR A C 1
ATOM 734 O O . TYR A 1 92 ? 0.580 -7.370 15.019 1.00 85.75 92 TYR A O 1
ATOM 742 N N . ASP A 1 93 ? -1.614 -7.354 14.518 1.00 81.81 93 ASP A N 1
ATOM 743 C CA . ASP A 1 93 ? -1.577 -6.459 13.371 1.00 81.81 93 ASP A CA 1
ATOM 744 C C . ASP A 1 93 ? -2.758 -5.504 13.406 1.00 81.81 93 ASP A C 1
ATOM 746 O O . ASP A 1 93 ? -3.845 -5.894 13.820 1.00 81.81 93 ASP A O 1
ATOM 750 N N . LYS A 1 94 ? -2.590 -4.301 12.865 1.00 74.75 94 LYS A N 1
ATOM 751 C CA . LYS A 1 94 ? -3.704 -3.367 12.707 1.00 74.75 94 LYS A CA 1
ATOM 752 C C . LYS A 1 94 ? -4.709 -3.806 11.637 1.00 74.75 94 LYS A C 1
ATOM 754 O O . LYS A 1 94 ? -5.863 -3.395 11.711 1.00 74.75 94 LYS A O 1
ATOM 759 N N . GLY A 1 95 ? -4.314 -4.679 10.703 1.00 76.06 95 GLY A N 1
ATOM 760 C CA . GLY A 1 95 ? -5.200 -5.189 9.654 1.00 76.06 95 GLY A CA 1
ATOM 761 C C . GLY A 1 95 ? -5.859 -4.066 8.840 1.00 76.06 95 GLY A C 1
ATOM 762 O O . GLY A 1 95 ? -5.378 -2.934 8.812 1.00 76.06 95 GLY A O 1
ATOM 763 N N . ASN A 1 96 ? -6.981 -4.373 8.187 1.00 76.94 96 ASN A N 1
ATOM 764 C CA . ASN A 1 96 ? -7.773 -3.365 7.484 1.00 76.94 96 ASN A CA 1
ATOM 765 C C . ASN A 1 96 ? -8.742 -2.701 8.464 1.00 76.94 96 ASN A C 1
ATOM 767 O O . ASN A 1 96 ? -9.656 -3.353 8.970 1.00 76.94 96 ASN A O 1
ATOM 771 N N . PHE A 1 97 ? -8.568 -1.403 8.699 1.00 78.62 97 PHE A N 1
ATOM 772 C CA . PHE A 1 97 ? -9.447 -0.612 9.554 1.00 78.62 97 PHE A CA 1
ATOM 773 C C . PHE A 1 97 ? -9.819 0.710 8.880 1.00 78.62 97 PHE A C 1
ATOM 775 O O . PHE A 1 97 ? -9.092 1.230 8.036 1.00 78.62 97 PHE A O 1
ATOM 782 N N . ALA A 1 98 ? -10.961 1.261 9.279 1.00 80.56 98 ALA A N 1
ATOM 783 C CA . ALA A 1 98 ? -11.380 2.610 8.933 1.00 80.56 98 ALA A CA 1
ATOM 784 C C . ALA A 1 98 ? -11.545 3.404 10.229 1.00 80.56 98 ALA A C 1
ATOM 786 O O . ALA A 1 98 ? -12.166 2.923 11.177 1.00 80.56 98 ALA A O 1
ATOM 787 N N . SER A 1 99 ? -10.983 4.610 10.271 1.00 83.44 99 SER A N 1
ATOM 788 C CA . SER A 1 99 ? -11.125 5.533 11.397 1.00 83.44 99 SER A CA 1
ATOM 789 C C . SER A 1 99 ? -11.874 6.777 10.939 1.00 83.44 99 SER A C 1
ATOM 791 O O . SER A 1 99 ? -11.642 7.283 9.842 1.00 83.44 99 SER A O 1
ATOM 793 N N . LEU A 1 100 ? -12.794 7.248 11.775 1.00 84.25 100 LEU A N 1
ATOM 794 C CA . LEU A 1 100 ? -13.604 8.432 11.529 1.00 84.25 100 LEU A CA 1
ATOM 795 C C . LEU A 1 100 ? -13.391 9.393 12.688 1.00 84.25 100 LEU A C 1
ATOM 797 O O . LEU A 1 100 ? -13.559 9.020 13.847 1.00 84.25 100 LEU A O 1
ATOM 801 N N . ILE A 1 101 ? -13.034 10.630 12.361 1.00 86.06 101 ILE A N 1
ATOM 802 C CA . ILE A 1 101 ? -12.821 11.694 13.337 1.00 86.06 101 ILE A CA 1
ATOM 803 C C . ILE A 1 101 ? -13.883 12.757 13.074 1.00 86.06 101 ILE A C 1
ATOM 805 O O . 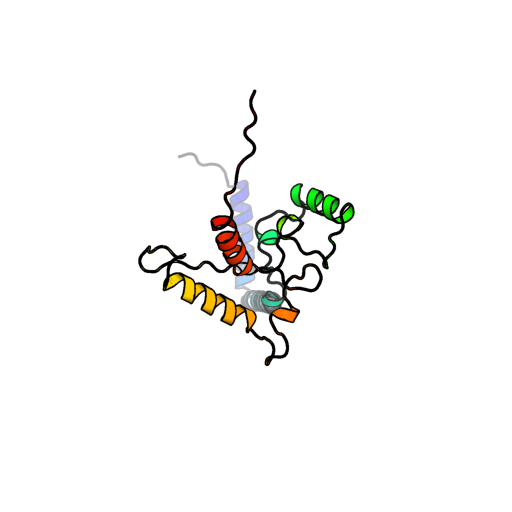ILE A 1 101 ? -13.930 13.342 11.993 1.00 86.06 101 ILE A O 1
ATOM 809 N N . ALA A 1 102 ? -14.752 12.982 14.057 1.00 84.62 102 ALA A N 1
ATOM 810 C CA . ALA A 1 102 ? -15.741 14.050 14.024 1.00 84.62 102 ALA A CA 1
ATOM 811 C C . ALA A 1 102 ? -15.198 15.262 14.788 1.00 84.62 102 ALA A C 1
ATOM 813 O O . ALA A 1 102 ? -14.725 15.127 15.915 1.00 84.62 102 ALA A O 1
ATOM 814 N N . VAL A 1 103 ? -15.270 16.443 14.173 1.00 88.06 103 VAL A N 1
ATOM 815 C CA . VAL A 1 103 ? -14.812 17.707 14.765 1.00 88.06 103 VAL A CA 1
ATOM 816 C C . VAL A 1 103 ? -15.952 18.717 14.712 1.00 88.06 103 VAL A C 1
ATOM 818 O O . VAL A 1 103 ? -16.612 18.870 13.683 1.00 88.06 103 VAL A O 1
ATOM 821 N N . SER A 1 104 ? -16.189 19.406 15.828 1.00 87.06 104 SER A N 1
ATOM 822 C CA . SER A 1 104 ? -17.192 20.468 15.922 1.00 87.06 104 SER A CA 1
ATOM 823 C C . SER A 1 104 ? -16.757 21.688 15.111 1.00 87.06 104 SER A C 1
ATOM 825 O O . SER A 1 104 ? -15.644 22.181 15.282 1.00 87.06 104 SER A O 1
ATOM 827 N N . LYS A 1 105 ? -17.640 22.209 14.250 1.00 85.19 105 LYS A N 1
ATOM 828 C CA . LYS A 1 105 ? -17.339 23.374 13.395 1.00 85.19 105 LYS A CA 1
ATOM 829 C C . LYS A 1 105 ? -17.035 24.647 14.189 1.00 85.19 105 LYS A C 1
ATOM 831 O O . LYS A 1 105 ? -16.246 25.464 13.734 1.00 85.19 105 LYS A O 1
ATOM 836 N N . ASN A 1 106 ? -17.651 24.799 15.360 1.00 83.69 106 ASN A N 1
ATOM 837 C CA . ASN A 1 106 ? -17.579 26.020 16.167 1.00 83.69 106 ASN A CA 1
ATOM 838 C C . ASN A 1 106 ? -16.761 25.826 17.452 1.00 83.69 106 ASN A C 1
ATOM 840 O O . ASN A 1 106 ? -16.923 26.595 18.391 1.00 83.69 106 ASN A O 1
ATOM 844 N N . SER A 1 107 ? -15.949 24.765 17.541 1.00 76.94 107 SER A N 1
ATOM 845 C CA . SER A 1 107 ? -15.245 24.377 18.778 1.00 76.94 107 SER A CA 1
ATOM 846 C C . SER A 1 107 ? -16.168 24.126 19.984 1.00 76.94 107 SER A C 1
ATOM 848 O O . SER A 1 107 ? -15.706 24.061 21.120 1.00 76.94 107 SER A O 1
ATOM 850 N N . ASN A 1 108 ? -17.471 23.950 19.744 1.00 79.88 108 ASN A N 1
ATOM 851 C CA . ASN A 1 108 ? -18.443 23.599 20.775 1.00 79.88 108 ASN A CA 1
ATOM 852 C C . ASN A 1 108 ? -18.218 22.164 21.259 1.00 79.88 108 ASN A C 1
ATOM 854 O O . ASN A 1 108 ? -17.748 21.317 20.491 1.00 79.88 108 ASN A O 1
ATOM 858 N N . ASN A 1 109 ? -18.620 21.889 22.501 1.00 83.62 109 ASN A N 1
ATOM 859 C CA . ASN A 1 109 ? -18.567 20.557 23.087 1.00 83.62 109 ASN A CA 1
ATOM 860 C C . ASN A 1 109 ? -19.294 19.540 22.189 1.00 83.62 109 ASN A C 1
ATOM 862 O O . ASN A 1 109 ? -20.493 19.646 21.945 1.00 83.62 109 ASN A O 1
ATOM 866 N N . ILE A 1 110 ? -18.557 18.546 21.693 1.00 84.50 110 ILE A N 1
ATOM 867 C CA . ILE A 1 110 ? -19.091 17.540 20.767 1.00 84.50 110 ILE A CA 1
ATOM 868 C C . ILE A 1 110 ? -20.042 16.547 21.458 1.00 84.50 110 ILE A C 1
ATOM 870 O O . ILE A 1 110 ? -20.792 15.835 20.796 1.00 84.50 110 ILE A O 1
ATOM 874 N N . LEU A 1 111 ? -20.010 16.498 22.793 1.00 83.31 111 LEU A N 1
ATOM 875 C CA . LEU A 1 111 ? -20.869 15.642 23.609 1.00 83.31 111 LEU A CA 1
ATOM 876 C C . LEU A 1 111 ? -22.234 16.273 23.911 1.00 83.31 111 LEU A C 1
ATOM 878 O O . LEU A 1 111 ? -23.099 15.607 24.476 1.00 83.31 111 LEU A O 1
ATOM 882 N N . GLU A 1 112 ? -22.432 17.537 23.542 1.00 82.12 112 GLU A N 1
ATOM 883 C CA . GLU A 1 112 ? -23.690 18.255 23.729 1.00 82.12 112 GLU A CA 1
ATOM 884 C C . GLU A 1 112 ? -24.518 18.273 22.440 1.00 82.12 112 GLU A C 1
ATOM 886 O O . GLU A 1 112 ? -23.991 18.258 21.321 1.00 82.12 112 GLU A O 1
ATOM 891 N N . SER A 1 113 ? -25.844 18.310 22.587 1.00 79.44 113 SER A N 1
ATOM 892 C CA . SER A 1 113 ? -26.735 18.569 21.455 1.00 79.44 113 SER A CA 1
ATOM 893 C C . SER A 1 113 ? -26.491 19.990 20.928 1.00 79.44 113 SER A C 1
ATOM 895 O O . SER A 1 113 ? -26.344 20.916 21.726 1.00 79.44 113 SER A O 1
ATOM 897 N N . PRO A 1 114 ? -26.456 20.201 19.598 1.00 85.31 114 PRO A N 1
ATOM 898 C CA . PRO A 1 114 ? -26.831 19.262 18.531 1.00 85.31 114 PRO A CA 1
ATOM 899 C C . PRO A 1 114 ? -25.682 18.388 17.990 1.00 85.31 114 PRO A C 1
ATOM 901 O O . PRO A 1 114 ? -25.937 17.451 17.238 1.00 85.31 114 PRO A O 1
ATOM 904 N N . ALA A 1 115 ? -24.426 18.654 18.359 1.00 84.62 115 ALA A N 1
ATOM 905 C CA . ALA A 1 115 ? -23.263 17.956 17.798 1.00 84.62 115 ALA A CA 1
ATOM 906 C C . ALA A 1 115 ? -23.277 16.446 18.096 1.00 84.62 115 ALA A C 1
ATOM 908 O O . ALA A 1 115 ? -22.914 15.633 17.243 1.00 84.62 115 ALA A O 1
ATOM 909 N N . PHE A 1 116 ? -23.758 16.062 19.279 1.00 83.75 116 PHE A N 1
ATOM 910 C CA . PHE A 1 116 ? -23.904 14.657 19.643 1.00 83.75 116 PHE A CA 1
ATOM 911 C C . PHE A 1 116 ? -24.935 13.923 18.770 1.00 83.75 116 PHE A C 1
ATOM 913 O O . 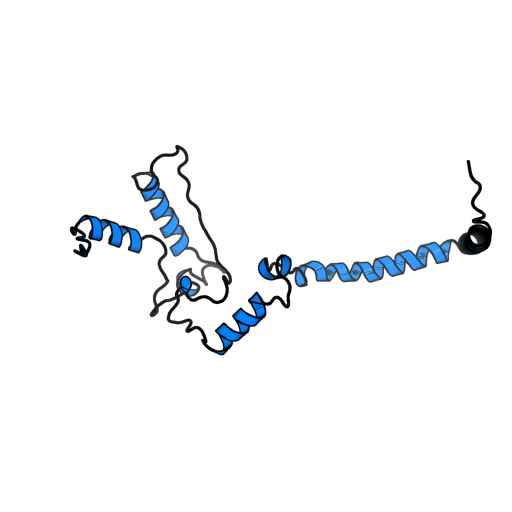PHE A 1 116 ? -24.711 12.778 18.379 1.00 83.75 116 PHE A O 1
ATOM 920 N N . GLU A 1 117 ? -26.040 14.577 18.399 1.00 86.19 117 GLU A N 1
ATOM 921 C CA . GLU A 1 117 ? -27.051 13.983 17.512 1.00 86.19 117 GLU A CA 1
ATOM 922 C C . GLU A 1 117 ? -26.484 13.706 16.120 1.00 86.19 117 GLU A C 1
ATOM 924 O O . GLU A 1 117 ? -26.787 12.675 15.517 1.00 86.19 117 GLU A O 1
ATOM 929 N N . ASP A 1 118 ? -25.606 14.579 15.628 1.00 87.88 118 ASP A N 1
ATOM 930 C CA . ASP A 1 118 ? -24.912 14.363 14.362 1.00 87.88 118 ASP A CA 1
ATOM 931 C C . ASP A 1 118 ? -23.959 13.158 14.424 1.00 87.88 118 ASP A C 1
ATOM 933 O O . ASP A 1 118 ? -23.874 12.403 13.451 1.00 87.88 118 ASP A O 1
ATOM 937 N N . ILE A 1 119 ? -23.306 12.902 15.568 1.00 86.44 119 ILE A N 1
ATOM 938 C CA . ILE A 1 119 ? -22.514 11.675 15.778 1.00 86.44 119 ILE A CA 1
ATOM 939 C C . ILE A 1 119 ? -23.411 10.433 15.733 1.00 86.44 119 ILE A C 1
ATOM 941 O O . ILE A 1 119 ? -23.048 9.440 15.097 1.00 86.44 119 ILE A O 1
ATOM 945 N N . ILE A 1 120 ? -24.582 10.468 16.376 1.00 86.00 120 ILE A N 1
ATOM 946 C CA . ILE A 1 120 ? -25.522 9.338 16.352 1.00 86.00 120 ILE A CA 1
ATOM 947 C C . ILE A 1 120 ? -26.008 9.072 14.922 1.00 86.00 120 ILE A C 1
ATOM 949 O O . ILE A 1 120 ? -25.922 7.936 14.452 1.00 86.00 120 ILE A O 1
ATOM 953 N N . ARG A 1 121 ? -26.407 10.116 14.184 1.00 89.06 121 ARG A N 1
ATOM 954 C CA . ARG A 1 121 ? -26.805 10.008 12.769 1.00 89.06 121 ARG A CA 1
ATOM 955 C C . ARG A 1 121 ? -25.677 9.474 11.887 1.00 89.06 121 ARG A C 1
ATOM 957 O O . ARG A 1 121 ? -25.924 8.699 10.962 1.00 89.06 121 ARG A O 1
ATOM 964 N N . LEU A 1 122 ? -24.433 9.877 12.148 1.00 88.12 122 LEU A N 1
ATOM 965 C CA . LEU A 1 122 ? -23.262 9.341 11.456 1.00 88.12 122 LEU A CA 1
ATOM 966 C C . LEU A 1 122 ? -23.097 7.841 11.737 1.00 88.12 122 LEU A C 1
ATOM 968 O O . LEU A 1 122 ? -22.922 7.063 10.799 1.00 88.12 122 LEU A O 1
ATOM 972 N N . ASN A 1 123 ? -23.204 7.423 13.000 1.00 86.38 123 ASN A N 1
ATOM 973 C CA . ASN A 1 123 ? -23.125 6.017 13.391 1.00 86.38 123 ASN A CA 1
ATOM 974 C C . ASN A 1 123 ? -24.222 5.166 12.727 1.00 86.38 123 ASN A C 1
ATOM 976 O O . ASN A 1 123 ? -23.932 4.097 12.196 1.00 86.38 123 ASN A O 1
ATOM 980 N N . GLU A 1 124 ? -25.461 5.653 12.674 1.00 86.50 124 GLU A N 1
ATOM 981 C CA . GLU A 1 124 ? -26.559 4.971 11.975 1.00 86.50 124 GLU A CA 1
ATOM 982 C C . GLU A 1 124 ? -26.277 4.790 10.480 1.00 86.50 124 GLU A C 1
ATOM 984 O O . GLU A 1 124 ? -26.509 3.713 9.928 1.00 86.50 124 GLU A O 1
ATOM 989 N N . LYS A 1 125 ? -25.723 5.810 9.813 1.00 88.38 125 LYS A N 1
ATOM 990 C CA . LYS A 1 125 ? -25.319 5.698 8.402 1.00 88.38 125 LYS A CA 1
ATOM 991 C C . LYS A 1 125 ? -24.242 4.635 8.191 1.00 88.38 125 LYS A C 1
ATOM 993 O O . LYS A 1 125 ? -24.303 3.913 7.200 1.00 88.38 125 LYS A O 1
ATOM 998 N N . ILE A 1 126 ? -23.284 4.520 9.111 1.00 85.88 126 ILE A N 1
ATOM 999 C CA . ILE A 1 126 ? -22.219 3.507 9.045 1.00 85.88 126 ILE A CA 1
ATOM 1000 C C . ILE A 1 126 ? -22.799 2.105 9.221 1.00 85.88 126 ILE A C 1
ATOM 1002 O O . ILE A 1 126 ? -22.483 1.214 8.440 1.00 85.88 126 ILE A O 1
ATOM 1006 N N . LEU A 1 127 ? -23.679 1.903 10.204 1.00 85.00 127 LEU A N 1
ATOM 1007 C CA . LEU A 1 127 ? -24.306 0.599 10.445 1.00 85.00 127 LEU A CA 1
ATOM 1008 C C . LEU A 1 127 ? -25.192 0.145 9.273 1.00 85.00 127 LEU A C 1
ATOM 1010 O O . LEU A 1 127 ? -25.323 -1.055 9.034 1.00 85.00 127 LEU A O 1
ATOM 1014 N N . ASN A 1 128 ? -25.749 1.098 8.523 1.00 87.56 128 ASN A N 1
ATOM 1015 C CA . ASN A 1 128 ? -26.594 0.855 7.355 1.00 87.56 128 ASN A CA 1
ATOM 1016 C C . ASN A 1 128 ? -25.829 0.826 6.019 1.00 87.56 128 ASN A C 1
ATOM 1018 O O . ASN A 1 128 ? -26.455 0.710 4.960 1.00 87.56 128 ASN A O 1
ATOM 1022 N N . ILE A 1 129 ? -24.494 0.931 6.025 1.00 86.88 129 ILE A N 1
ATOM 1023 C CA . ILE A 1 129 ? -23.718 0.856 4.786 1.00 86.88 129 ILE A CA 1
ATOM 1024 C C . ILE A 1 129 ? -23.829 -0.546 4.178 1.00 86.88 129 ILE A C 1
ATOM 1026 O O . ILE A 1 129 ? -23.767 -1.567 4.872 1.00 86.88 129 ILE A O 1
ATOM 1030 N N . SER A 1 130 ? -23.989 -0.591 2.858 1.00 85.50 130 SER A N 1
ATOM 1031 C CA . SER A 1 130 ? -23.993 -1.840 2.108 1.00 85.50 130 SER A CA 1
ATOM 1032 C C . SER A 1 130 ? -23.200 -1.701 0.814 1.00 85.50 130 SER A C 1
ATOM 1034 O O . SER A 1 130 ? -23.274 -0.68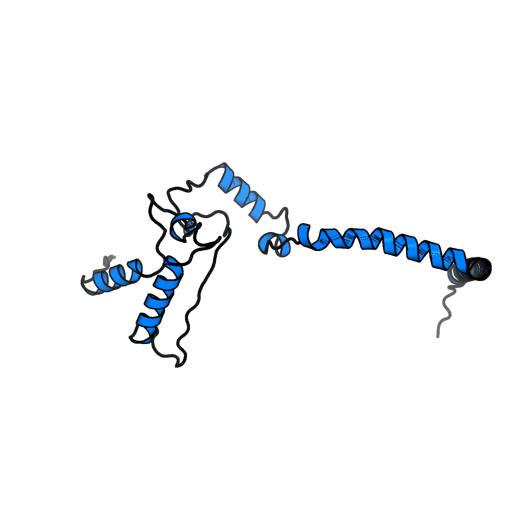5 0.122 1.00 85.50 130 SER A O 1
ATOM 1036 N N . VAL A 1 131 ? -22.408 -2.726 0.516 1.00 82.50 131 VAL A N 1
ATOM 1037 C CA . VAL A 1 131 ? -21.499 -2.806 -0.633 1.00 82.50 131 VAL A CA 1
ATOM 1038 C C . VAL A 1 131 ? -21.955 -3.959 -1.537 1.00 82.50 131 VAL A C 1
ATOM 1040 O O . VAL A 1 131 ? -22.760 -4.799 -1.131 1.00 82.50 131 VAL A O 1
ATOM 1043 N N . ASP A 1 132 ? -21.501 -3.963 -2.792 1.00 76.62 132 ASP A N 1
ATOM 1044 C CA . ASP A 1 132 ? -21.835 -4.971 -3.811 1.00 76.62 132 ASP A CA 1
ATOM 1045 C C . ASP A 1 132 ? -23.348 -5.109 -4.068 1.00 76.62 132 ASP A C 1
ATOM 1047 O O . ASP A 1 132 ? -23.982 -6.112 -3.744 1.00 76.62 132 ASP A O 1
ATOM 1051 N N . LYS A 1 133 ? -23.974 -4.051 -4.606 1.00 76.31 133 LYS A N 1
ATOM 1052 C CA . LYS A 1 133 ? -25.424 -4.017 -4.906 1.00 76.31 133 LYS A CA 1
ATOM 1053 C C . LYS A 1 133 ? -26.305 -4.404 -3.702 1.00 76.31 133 LYS A C 1
ATOM 1055 O O . LYS A 1 133 ? -27.338 -5.046 -3.869 1.00 76.31 133 LYS A O 1
ATOM 1060 N N . ARG A 1 134 ? -25.901 -3.984 -2.497 1.00 73.38 134 ARG A N 1
ATOM 1061 C CA . ARG A 1 134 ? -26.553 -4.276 -1.205 1.00 73.38 134 ARG A CA 1
ATOM 1062 C C . ARG A 1 134 ? -26.442 -5.726 -0.711 1.00 73.38 134 ARG A C 1
ATOM 1064 O O . ARG A 1 134 ? -27.192 -6.112 0.180 1.00 73.38 134 ARG A O 1
ATOM 1071 N N . ARG A 1 135 ? -25.527 -6.534 -1.253 1.00 77.75 135 ARG A N 1
ATOM 1072 C CA . ARG A 1 135 ? -25.326 -7.927 -0.812 1.00 77.75 135 ARG A CA 1
ATOM 1073 C C . ARG A 1 135 ? -24.493 -8.042 0.455 1.00 77.75 135 ARG A C 1
ATOM 1075 O O . ARG A 1 135 ? -24.690 -8.991 1.208 1.00 77.75 135 ARG A O 1
ATOM 1082 N N . LEU A 1 136 ? -23.585 -7.092 0.676 1.00 84.19 136 LEU A N 1
ATOM 1083 C CA . LEU A 1 136 ? -22.653 -7.110 1.794 1.00 84.19 136 LEU A CA 1
ATOM 1084 C C . LEU A 1 136 ? -22.955 -5.953 2.751 1.00 84.19 136 LEU A C 1
ATOM 1086 O O . LEU A 1 136 ? -22.654 -4.799 2.449 1.00 84.19 136 LEU A O 1
ATOM 1090 N N . GLY A 1 137 ? -23.584 -6.246 3.886 1.00 85.75 137 GLY A N 1
ATOM 1091 C CA . GLY A 1 137 ? -23.877 -5.254 4.927 1.00 85.75 137 GLY A CA 1
ATOM 1092 C C . GLY A 1 137 ? -22.762 -5.146 5.968 1.00 85.75 137 GLY A C 1
ATOM 1093 O O . GLY A 1 137 ? -21.998 -6.093 6.168 1.00 85.75 137 GLY A O 1
ATOM 1094 N N . PHE A 1 138 ? -22.704 -4.030 6.704 1.00 85.75 138 PHE A N 1
ATOM 1095 C CA . PHE A 1 138 ? -21.739 -3.850 7.801 1.00 85.75 138 PHE A CA 1
ATOM 1096 C C . PHE A 1 138 ? -21.745 -5.012 8.809 1.00 85.75 138 PHE A C 1
ATOM 1098 O O . PHE A 1 138 ? -20.693 -5.489 9.225 1.00 85.75 138 PHE A O 1
ATOM 1105 N N . SER A 1 139 ? -22.925 -5.533 9.154 1.00 82.62 139 SER A N 1
ATOM 1106 C CA . SER A 1 139 ? -23.102 -6.635 10.115 1.00 82.62 139 SER A CA 1
ATOM 1107 C C . SER A 1 139 ? -22.453 -7.964 9.700 1.00 82.62 139 SER A C 1
ATOM 1109 O O . SER A 1 139 ? -22.239 -8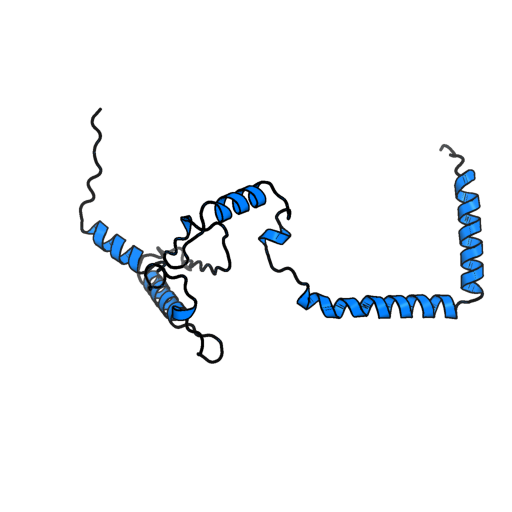.853 10.535 1.00 82.62 139 SER A O 1
ATOM 1111 N N . GLN A 1 140 ? -22.141 -8.123 8.414 1.00 84.12 140 GLN A N 1
ATOM 1112 C CA . GLN A 1 140 ? -21.482 -9.309 7.872 1.00 84.12 140 GLN A CA 1
ATOM 1113 C C . GLN A 1 140 ? -19.957 -9.174 7.880 1.00 84.12 140 GLN A C 1
ATOM 1115 O O . GLN A 1 140 ? -19.280 -10.184 8.046 1.00 84.12 140 GLN A O 1
ATOM 1120 N N . VAL A 1 141 ? -19.430 -7.951 7.751 1.00 84.12 141 VAL A N 1
ATOM 1121 C CA . VAL A 1 141 ? -17.982 -7.674 7.660 1.00 84.12 141 VAL A CA 1
ATOM 1122 C C . VAL A 1 141 ? -17.362 -7.135 8.944 1.00 84.12 141 VAL A C 1
ATOM 1124 O O . VAL A 1 141 ? -16.141 -7.130 9.075 1.00 84.12 141 VAL A O 1
ATOM 1127 N N . CYS A 1 142 ? -18.178 -6.660 9.885 1.00 84.31 142 CYS A N 1
ATOM 1128 C CA . CYS A 1 142 ? -17.701 -6.136 11.155 1.00 84.31 142 CYS A CA 1
ATOM 1129 C C . CYS A 1 142 ? -16.887 -7.190 11.922 1.00 84.31 142 CYS A C 1
ATOM 1131 O O . CYS A 1 142 ? -17.163 -8.393 11.871 1.00 84.31 142 CYS A O 1
ATOM 1133 N N . ALA A 1 143 ? -15.928 -6.723 12.715 1.00 82.94 143 ALA A N 1
ATOM 1134 C CA . ALA A 1 143 ? -15.275 -7.572 13.695 1.00 82.94 143 ALA A CA 1
ATOM 1135 C C . ALA A 1 143 ? -16.285 -7.996 14.776 1.00 82.94 143 ALA A C 1
ATOM 1137 O O . ALA A 1 143 ? -17.035 -7.156 15.281 1.00 82.94 143 ALA A O 1
ATOM 1138 N N . LYS A 1 144 ? -16.326 -9.290 15.123 1.00 83.75 144 LYS A N 1
ATOM 1139 C CA . LYS A 1 144 ? -17.317 -9.843 16.057 1.00 83.75 144 LYS A CA 1
ATOM 1140 C C . LYS A 1 144 ? -16.676 -10.329 17.349 1.00 83.75 144 LYS A C 1
ATOM 1142 O O . LYS A 1 144 ? -15.673 -11.033 17.332 1.00 83.75 144 LYS A O 1
ATOM 1147 N N . ALA A 1 145 ? -17.315 -10.002 18.463 1.00 81.62 145 ALA A N 1
ATOM 1148 C CA . ALA A 1 145 ? -17.047 -10.588 19.765 1.00 81.62 145 ALA A CA 1
ATOM 1149 C C . ALA A 1 145 ? -18.322 -11.297 20.229 1.00 81.62 145 ALA A C 1
ATOM 1151 O O . ALA A 1 145 ? -19.389 -10.683 20.297 1.00 81.62 145 ALA A O 1
ATOM 1152 N N . ASN A 1 146 ? -18.238 -12.601 20.502 1.00 80.88 146 ASN A N 1
ATOM 1153 C CA . ASN A 1 146 ? -19.377 -13.419 20.941 1.00 80.88 146 ASN A CA 1
ATOM 1154 C C . ASN A 1 146 ? -20.594 -13.316 19.995 1.00 80.88 146 ASN A C 1
ATOM 1156 O O . ASN A 1 146 ? -21.736 -13.167 20.426 1.00 80.88 146 ASN A O 1
ATOM 1160 N N . GLY A 1 147 ? -20.341 -13.327 18.683 1.00 78.38 147 GLY A N 1
ATOM 1161 C CA . GLY A 1 147 ? -21.384 -13.287 17.650 1.00 78.38 147 GLY A CA 1
ATOM 1162 C C . GLY A 1 147 ? -21.993 -11.907 17.368 1.00 78.38 147 GLY A C 1
ATOM 1163 O O . GLY A 1 147 ? -22.779 -11.785 16.430 1.00 78.38 147 GLY A O 1
ATOM 1164 N N . LYS A 1 148 ? -21.610 -10.857 18.106 1.00 81.62 148 LYS A N 1
ATOM 1165 C CA . LYS A 1 148 ? -22.079 -9.477 17.892 1.00 81.62 148 LYS A CA 1
ATOM 1166 C C . LYS A 1 148 ? -20.957 -8.591 17.366 1.00 81.62 148 LYS A C 1
ATOM 1168 O O . LYS A 1 148 ? -19.804 -8.784 17.741 1.00 81.62 148 LYS A O 1
ATOM 1173 N N . CYS A 1 149 ? -21.288 -7.614 16.518 1.00 81.06 149 CYS A N 1
ATOM 1174 C CA . CYS A 1 149 ? -20.311 -6.620 16.076 1.00 81.06 149 CYS A CA 1
ATOM 1175 C C . CYS A 1 149 ? -19.727 -5.877 17.281 1.00 81.06 149 CYS A C 1
ATOM 1177 O O . CYS A 1 149 ? -20.468 -5.442 18.167 1.00 81.06 149 CYS A O 1
ATOM 1179 N N . PHE A 1 150 ? -18.410 -5.706 17.285 1.00 78.00 150 PHE A N 1
ATOM 1180 C CA . PHE A 1 150 ? -17.724 -4.862 18.249 1.00 78.00 150 PHE A CA 1
ATOM 1181 C C . PHE A 1 150 ? -18.202 -3.411 18.068 1.00 78.00 150 PHE A C 1
ATOM 1183 O O . PHE A 1 150 ? -18.116 -2.850 16.976 1.00 78.00 150 PHE A O 1
ATOM 1190 N N . SER A 1 151 ? -18.800 -2.836 19.114 1.00 69.50 151 SER A N 1
ATOM 1191 C CA . SER A 1 151 ? -19.454 -1.523 19.061 1.00 69.50 151 SER A CA 1
ATOM 1192 C C . SER A 1 151 ? -18.502 -0.434 19.538 1.00 69.50 151 SER A C 1
ATOM 1194 O O . SER A 1 151 ? -18.075 -0.469 20.687 1.00 69.50 151 SER A O 1
ATOM 1196 N N . ASN A 1 152 ? -18.271 0.582 18.706 1.00 62.97 152 ASN A N 1
ATOM 1197 C CA . ASN A 1 152 ? -17.234 1.575 18.976 1.00 62.97 152 ASN A CA 1
ATOM 1198 C C . ASN A 1 152 ? -17.666 2.804 19.796 1.00 62.97 152 ASN A C 1
ATOM 1200 O O . ASN A 1 152 ? -16.784 3.450 20.339 1.00 62.97 152 ASN A O 1
ATOM 1204 N N . ILE A 1 153 ? -18.952 3.174 19.931 1.00 58.31 153 ILE A N 1
ATOM 1205 C CA . ILE A 1 153 ? -19.294 4.465 20.594 1.00 58.31 153 ILE A CA 1
ATOM 1206 C C . ILE A 1 153 ? -20.622 4.446 21.379 1.00 58.31 153 ILE A C 1
ATOM 1208 O O . ILE A 1 153 ? -20.665 4.887 22.527 1.00 58.31 153 ILE A O 1
ATOM 1212 N N . ALA A 1 154 ? -21.708 3.898 20.823 1.00 52.34 154 ALA A N 1
ATOM 1213 C CA . ALA A 1 154 ? -23.047 4.037 21.420 1.00 52.34 154 ALA A CA 1
ATOM 1214 C C . ALA A 1 154 ? -23.201 3.357 22.798 1.00 52.34 154 ALA A C 1
ATOM 1216 O O . ALA A 1 154 ? -23.826 3.902 23.708 1.00 52.34 154 ALA A O 1
ATOM 1217 N N . ASN A 1 155 ? -22.574 2.193 22.993 1.00 51.75 155 ASN A N 1
ATOM 1218 C CA . ASN A 1 155 ? -22.623 1.490 24.279 1.00 51.75 155 ASN A CA 1
ATOM 1219 C C . ASN A 1 155 ? -21.741 2.143 25.353 1.00 51.75 155 ASN A C 1
ATOM 1221 O O . ASN A 1 155 ? -22.059 2.039 26.535 1.00 51.75 155 ASN A O 1
ATOM 1225 N N . TYR A 1 156 ? -20.672 2.845 24.961 1.00 54.94 156 TYR A N 1
ATOM 1226 C CA . TYR A 1 156 ? -19.781 3.522 25.905 1.00 54.94 156 TYR A CA 1
ATOM 1227 C C . TYR A 1 156 ? -20.459 4.736 26.546 1.00 54.94 156 TYR A C 1
ATOM 1229 O O . TYR A 1 156 ? -20.254 4.999 27.725 1.00 54.94 156 TYR A O 1
ATOM 1237 N N . PHE A 1 157 ? -21.317 5.444 25.804 1.00 56.47 157 PHE A N 1
ATOM 1238 C CA . PHE A 1 157 ? -22.047 6.597 26.336 1.00 56.47 157 PHE A CA 1
ATOM 1239 C C . PHE A 1 157 ? -23.243 6.195 27.203 1.00 56.47 157 PHE A C 1
ATOM 1241 O O . PHE A 1 157 ? -23.490 6.825 28.228 1.00 56.47 157 PHE A O 1
ATOM 1248 N N . ASN A 1 158 ? -23.945 5.112 26.846 1.00 50.84 158 ASN A N 1
ATOM 1249 C CA . ASN A 1 158 ? -24.952 4.516 27.728 1.00 50.84 158 ASN A CA 1
ATOM 1250 C C . ASN A 1 158 ? -24.315 4.024 29.034 1.00 50.84 158 ASN A C 1
ATOM 1252 O O . ASN A 1 158 ? -24.857 4.286 30.102 1.00 50.84 158 ASN A O 1
ATOM 1256 N N . TYR A 1 159 ? -23.132 3.403 28.963 1.00 49.56 159 TYR A N 1
ATOM 1257 C CA . TYR A 1 159 ? -22.336 3.063 30.143 1.00 49.56 159 TYR A CA 1
ATOM 1258 C C . TYR A 1 159 ? -21.921 4.314 30.935 1.00 49.56 159 TYR A C 1
ATOM 1260 O O . TYR A 1 159 ? -22.117 4.350 32.144 1.00 49.56 159 TYR A O 1
ATOM 1268 N N . PHE A 1 160 ? -21.439 5.373 30.270 1.00 51.38 160 PHE A N 1
ATOM 1269 C CA . PHE A 1 160 ? -21.025 6.617 30.929 1.00 51.38 160 PHE A CA 1
ATOM 1270 C C . PHE A 1 160 ? -22.189 7.336 31.631 1.00 51.38 160 PHE A C 1
ATOM 1272 O O . PHE A 1 160 ? -22.051 7.761 32.779 1.00 51.38 160 PHE A O 1
ATOM 1279 N N . ARG A 1 161 ? -23.366 7.416 30.990 1.00 52.03 161 ARG A N 1
ATOM 1280 C CA . ARG A 1 161 ? -24.597 7.916 31.625 1.00 52.03 161 ARG A CA 1
ATOM 1281 C C . ARG A 1 161 ? -24.996 7.067 32.831 1.00 52.03 161 ARG A C 1
ATOM 1283 O O . ARG A 1 161 ? -25.334 7.632 33.863 1.00 52.03 161 ARG A O 1
ATOM 1290 N N . PHE A 1 162 ? -24.895 5.740 32.734 1.00 46.00 162 PHE A N 1
ATOM 1291 C CA . PHE A 1 162 ? -25.188 4.832 33.848 1.00 46.00 162 PHE A CA 1
ATOM 1292 C C . PHE A 1 162 ? -24.213 5.027 35.022 1.00 46.00 162 PHE A C 1
ATOM 1294 O O . PHE A 1 162 ? -24.628 5.067 36.177 1.00 46.00 162 PHE A O 1
ATOM 1301 N N . THR A 1 163 ? -22.924 5.234 34.736 1.00 46.75 163 THR A N 1
ATOM 1302 C CA . THR A 1 163 ? -21.900 5.505 35.756 1.00 46.75 163 THR A CA 1
ATOM 1303 C C . THR A 1 163 ? -21.971 6.903 36.360 1.00 46.75 163 THR A C 1
ATOM 1305 O O . THR A 1 163 ? -21.499 7.091 37.470 1.00 46.75 163 THR A O 1
ATOM 1308 N N . GLN A 1 164 ? -22.571 7.888 35.685 1.00 47.66 164 GLN A N 1
ATOM 1309 C CA . GLN A 1 164 ? -22.861 9.180 36.320 1.00 47.66 164 GLN A CA 1
ATOM 1310 C C . GLN A 1 164 ? -24.019 9.079 37.327 1.00 47.66 164 GLN A C 1
ATOM 1312 O O . GLN A 1 164 ? -24.145 9.922 38.210 1.00 47.66 164 GLN A O 1
ATOM 1317 N N . GLN A 1 165 ? -24.847 8.038 37.208 1.00 47.34 165 GLN A N 1
ATOM 1318 C CA . GLN A 1 165 ? -25.997 7.780 38.072 1.00 47.34 165 GLN A CA 1
ATOM 1319 C C . GLN A 1 165 ? -25.662 6.880 39.272 1.00 47.34 165 GLN A C 1
ATOM 1321 O O . GLN A 1 165 ? -26.465 6.764 40.195 1.00 47.34 165 GLN A O 1
ATOM 1326 N N . GLN A 1 166 ? -24.471 6.276 39.286 1.00 48.22 166 GLN A N 1
ATOM 1327 C CA . GLN A 1 166 ? -23.935 5.528 40.420 1.00 48.22 166 GLN A CA 1
ATOM 1328 C C . GLN A 1 166 ? -22.697 6.246 40.957 1.00 48.22 166 GLN A C 1
ATOM 1330 O O . GLN A 1 166 ? -21.718 6.439 40.245 1.00 48.22 166 GLN A O 1
ATOM 1335 N N . SER A 1 167 ? -22.729 6.646 42.225 1.00 43.31 167 SER A N 1
ATOM 1336 C CA . SER A 1 167 ? -21.590 7.219 42.939 1.00 43.31 167 SER A CA 1
ATOM 1337 C C . SER A 1 167 ? -20.400 6.250 42.908 1.00 43.31 167 SER A C 1
ATOM 1339 O O . SER A 1 167 ? -20.367 5.257 43.631 1.00 43.31 167 SER A O 1
ATOM 1341 N N . ILE A 1 168 ? -19.412 6.526 42.052 1.00 49.09 168 ILE A N 1
ATOM 1342 C CA . ILE A 1 168 ? -18.173 5.745 41.981 1.00 49.09 168 ILE A CA 1
ATOM 1343 C C . ILE A 1 168 ? -17.310 6.100 43.196 1.00 49.09 168 ILE A C 1
ATOM 1345 O O . ILE A 1 168 ? -16.618 7.120 43.205 1.00 49.09 168 ILE A O 1
ATOM 1349 N N . THR A 1 169 ? -17.309 5.246 44.214 1.00 47.47 169 THR A N 1
ATOM 1350 C CA . THR A 1 169 ? -16.362 5.335 45.333 1.00 47.47 169 THR A CA 1
ATOM 1351 C C . THR A 1 169 ? -15.066 4.622 44.942 1.00 47.47 169 THR A C 1
ATOM 1353 O O . THR A 1 169 ? -15.070 3.423 44.666 1.00 47.47 169 THR A O 1
ATOM 1356 N N . ARG A 1 170 ? -13.937 5.343 44.894 1.00 42.12 170 ARG A N 1
ATOM 1357 C CA . ARG A 1 170 ? -12.614 4.703 44.759 1.00 42.12 170 ARG A CA 1
ATOM 1358 C C . ARG A 1 170 ? -12.231 4.047 46.089 1.00 42.12 170 ARG A C 1
ATOM 1360 O O . ARG A 1 170 ? -12.529 4.631 47.131 1.00 42.12 170 ARG A O 1
ATOM 1367 N N . PRO A 1 171 ? -11.531 2.900 46.085 1.00 42.50 171 PRO A N 1
ATOM 1368 C CA . PRO A 1 171 ? -10.939 2.379 47.306 1.00 42.50 171 PRO A CA 1
ATOM 1369 C C . PRO A 1 171 ? -9.874 3.365 47.800 1.00 42.50 171 PRO A C 1
ATOM 1371 O O . PRO A 1 171 ? -8.863 3.595 47.135 1.00 42.50 171 PRO A O 1
ATOM 1374 N N . THR A 1 172 ? -10.115 3.971 48.960 1.00 51.62 172 THR A N 1
ATOM 1375 C CA . THR A 1 172 ? -9.091 4.683 49.722 1.00 51.62 172 THR A CA 1
ATOM 1376 C C . THR A 1 172 ? -8.175 3.634 50.333 1.00 51.62 172 THR A C 1
ATOM 1378 O O . THR A 1 172 ? -8.582 2.911 51.243 1.00 51.62 172 THR A O 1
ATOM 1381 N N . GLN A 1 173 ? -6.954 3.505 49.815 1.00 46.91 173 GLN A N 1
ATOM 1382 C CA . GLN A 1 173 ? -5.916 2.805 50.560 1.00 46.91 173 GLN A CA 1
ATOM 1383 C C . GLN A 1 173 ? -5.444 3.736 51.673 1.00 46.91 173 GLN A C 1
ATOM 1385 O O . GLN A 1 173 ? -4.812 4.756 51.408 1.00 46.91 173 GLN A O 1
ATOM 1390 N N . ASN A 1 174 ? -5.804 3.394 52.907 1.00 51.88 174 ASN A N 1
ATOM 1391 C CA . ASN A 1 174 ? -5.162 3.960 54.081 1.00 51.88 174 ASN A CA 1
ATOM 1392 C C . ASN A 1 174 ? -3.828 3.230 54.247 1.00 51.88 174 ASN A C 1
ATOM 1394 O O . ASN A 1 174 ? -3.813 2.002 54.353 1.00 51.88 174 ASN A O 1
ATOM 1398 N N . HIS A 1 175 ? -2.739 3.993 54.197 1.00 47.66 175 HIS A N 1
ATOM 1399 C CA . HIS A 1 175 ? -1.440 3.555 54.693 1.00 47.66 175 HIS A CA 1
ATOM 1400 C C . HIS A 1 175 ? -1.441 3.531 56.220 1.00 47.66 175 HIS A C 1
ATOM 1402 O O . HIS A 1 175 ? -2.089 4.425 56.814 1.00 47.66 175 HIS A O 1
#

Foldseek 3Di:
DDDDPPVVPCVVVVVVVVVVVVVCVVPVPCVVVVVVVVCVVVVVVVVCCVVVDDPDPCPVPDPPDDPLVVVLVVCCVVPPDDQQADDCVPDSDPPDDDDDDDDDPVNDDCVDPPNVVVVVVVVVVQQQDADDVRPRGCQNVARHHNSGHDDDPPVVVVVVVVVVVDPDDDDDDDD

InterPro domains:
  IPR051697 Patched domain-containing protein [PTHR10796] (9-170)

Sequence (175 aa):
MGCRRTDCLSRPLSNLFEKLGSTVGSYPLYFFVIPVLITASLSGGFVFLKDREDNDLERQFTPKKGPSKATRAFVRDNFPYNTSMFSENRLYDKGNFASLIAVSKNSNNILESPAFEDIIRLNEKILNISVDKRRLGFSQVCAKANGKCFSNIANYFNYFRFTQQQSITRPTQNH

Secondary structure (DSSP, 8-state):
------HHHHHHHHHHHHHHHHHHHHSHHHHHHHHHHHHHHHHGGGGGGTTT----HHHHHS-TT-HHHHHHHHHHHHS---TTB--GGG-SS--S--------TTS--TTSTTHHHHHHHHHHHHHT-EETTTTEEHHHHS-EETTEEPPSSHHHHHHHHHHHSS---------